Protein AF-A0A917PBZ3-F1 (afdb_monomer_lite)

pLDDT: mean 76.68, std 17.13, range [37.22, 95.62]

Radius of gyration: 16.5 Å; chains: 1; bounding box: 38×30×53 Å

Secondary structure (DSSP, 8-state):
---SHHHHHHSSGGGGTSTTS-TTHHHHHHHHHHHHHHHHHHHHHHHHHHTSS---TTTTHHHHHHHHHHHTS--TT-HHHHHHHHHHHHHHHHHHHHTT---SS-HHHHHHHHHHHHHHHHHHHHHHHHHHHHHHH-

Structure (mmCIF, N/CA/C/O backbone):
data_AF-A0A917PBZ3-F1
#
_entry.id   AF-A0A917PBZ3-F1
#
loop_
_atom_site.group_PDB
_atom_site.id
_atom_site.type_symbol
_atom_site.label_atom_id
_atom_site.label_alt_id
_atom_site.label_comp_id
_atom_site.label_asym_id
_atom_site.label_entity_id
_atom_site.label_seq_id
_atom_site.pdbx_PDB_ins_code
_atom_site.Cartn_x
_atom_site.Cartn_y
_atom_site.Cartn_z
_atom_site.occupancy
_atom_site.B_iso_or_equiv
_atom_site.auth_seq_id
_atom_site.auth_comp_id
_atom_site.auth_asym_id
_atom_site.auth_atom_id
_atom_site.pdbx_PDB_model_num
ATOM 1 N N . MET A 1 1 ? 22.139 21.643 -2.382 1.00 39.47 1 MET A N 1
ATOM 2 C CA . MET A 1 1 ? 20.753 21.148 -2.531 1.00 39.47 1 MET A CA 1
ATOM 3 C C . MET A 1 1 ? 20.633 19.754 -1.910 1.00 39.47 1 MET A C 1
ATOM 5 O O . MET A 1 1 ? 20.647 18.765 -2.623 1.00 39.47 1 MET A O 1
ATOM 9 N N . LEU A 1 2 ? 20.578 19.667 -0.576 1.00 42.47 2 LEU A N 1
ATOM 10 C CA . LEU A 1 2 ? 20.538 18.408 0.193 1.00 42.47 2 LEU A CA 1
ATOM 11 C C . LEU A 1 2 ? 19.487 18.524 1.316 1.00 42.47 2 LEU A C 1
ATOM 13 O O . LEU A 1 2 ? 19.824 18.464 2.492 1.00 42.47 2 LEU A O 1
ATOM 17 N N . SER A 1 3 ? 18.215 18.771 0.974 1.00 43.75 3 SER A N 1
ATOM 18 C CA . SER A 1 3 ? 17.182 19.042 2.002 1.00 43.75 3 SER A CA 1
ATOM 19 C C . SER A 1 3 ? 15.852 18.300 1.858 1.00 43.75 3 SER A C 1
ATOM 21 O O . SER A 1 3 ? 15.010 18.455 2.731 1.00 43.75 3 SER A O 1
ATOM 23 N N . ALA A 1 4 ? 15.654 17.444 0.852 1.00 44.44 4 ALA A N 1
ATOM 24 C CA . ALA A 1 4 ? 14.421 16.645 0.763 1.00 44.44 4 ALA A CA 1
ATOM 25 C C . ALA A 1 4 ? 14.564 15.245 1.395 1.00 44.44 4 ALA A C 1
ATOM 27 O O . ALA A 1 4 ? 13.671 14.785 2.099 1.00 44.44 4 ALA A O 1
ATOM 28 N N . ALA A 1 5 ? 15.715 14.589 1.217 1.00 44.91 5 ALA A N 1
ATOM 29 C CA . ALA A 1 5 ? 15.909 13.202 1.653 1.00 44.91 5 ALA A CA 1
ATOM 30 C C . ALA A 1 5 ? 16.066 13.039 3.180 1.00 44.91 5 ALA A C 1
ATOM 32 O O . ALA A 1 5 ? 15.716 11.999 3.730 1.00 44.91 5 ALA A O 1
ATOM 33 N N . VAL A 1 6 ? 16.552 14.067 3.885 1.00 41.91 6 VAL A N 1
ATOM 34 C CA . VAL A 1 6 ? 16.809 13.993 5.338 1.00 41.91 6 VAL A CA 1
ATOM 35 C C . VAL A 1 6 ? 15.543 14.256 6.164 1.00 41.91 6 VAL A C 1
ATOM 37 O O . VAL A 1 6 ? 15.384 13.684 7.240 1.00 41.91 6 VAL A O 1
ATOM 40 N N . ALA A 1 7 ? 14.593 15.040 5.644 1.00 40.84 7 ALA A N 1
ATOM 41 C CA . ALA A 1 7 ? 13.333 15.326 6.337 1.00 40.84 7 ALA A CA 1
ATOM 42 C C . ALA A 1 7 ? 12.443 14.077 6.489 1.00 40.84 7 ALA A C 1
ATOM 44 O O . ALA A 1 7 ? 11.704 13.959 7.463 1.00 40.84 7 ALA A O 1
ATOM 45 N N . ILE A 1 8 ? 12.569 13.112 5.573 1.00 49.06 8 ILE A N 1
ATOM 46 C CA . ILE A 1 8 ? 11.837 11.840 5.627 1.00 49.06 8 ILE A CA 1
ATOM 47 C C . ILE A 1 8 ? 12.445 10.900 6.684 1.00 49.06 8 ILE A C 1
ATOM 49 O O . ILE A 1 8 ? 11.725 10.118 7.293 1.00 49.06 8 ILE A O 1
ATOM 53 N N . GLY A 1 9 ? 13.747 11.014 6.980 1.00 37.22 9 GLY A N 1
ATOM 54 C CA . GLY A 1 9 ? 14.441 10.125 7.920 1.00 37.22 9 GLY A CA 1
ATOM 55 C C . GLY A 1 9 ? 14.183 10.404 9.407 1.00 37.22 9 GLY A C 1
ATOM 56 O O . GLY A 1 9 ? 14.266 9.485 10.218 1.00 37.22 9 GLY A O 1
ATOM 57 N N . ILE A 1 10 ? 13.850 11.641 9.793 1.00 41.69 10 ILE A N 1
ATOM 58 C CA . ILE A 1 10 ? 13.736 12.030 11.217 1.00 41.69 10 ILE A CA 1
ATOM 59 C C . ILE A 1 10 ? 12.331 11.759 11.789 1.00 41.69 10 ILE A C 1
ATOM 61 O O . ILE A 1 10 ? 12.181 11.572 12.994 1.00 41.69 10 ILE A O 1
ATOM 65 N N . ALA A 1 11 ? 11.305 11.619 10.945 1.00 46.06 11 ALA A N 1
ATOM 66 C CA . ALA A 1 11 ? 9.978 11.171 11.385 1.00 46.06 11 ALA A CA 1
ATOM 67 C C . ALA A 1 11 ? 9.941 9.675 11.784 1.00 46.06 11 ALA A C 1
ATOM 69 O O . ALA A 1 11 ? 9.031 9.244 12.488 1.00 46.06 11 ALA A O 1
ATOM 70 N N . VAL A 1 12 ? 10.943 8.886 11.375 1.00 46.50 12 VAL A N 1
ATOM 71 C CA . VAL A 1 12 ? 10.960 7.413 11.481 1.00 46.50 12 VAL A CA 1
ATOM 72 C C . VAL A 1 12 ? 11.391 6.914 12.870 1.00 46.50 12 VAL A C 1
ATOM 74 O O . VAL A 1 12 ? 11.021 5.820 13.296 1.00 46.50 12 VAL A O 1
ATOM 77 N N . THR A 1 13 ? 12.139 7.706 13.641 1.00 44.75 13 THR A N 1
ATOM 78 C CA . THR A 1 13 ? 12.709 7.265 14.929 1.00 44.75 13 THR A CA 1
ATOM 79 C C . THR A 1 13 ? 11.774 7.410 16.133 1.00 44.75 13 THR A C 1
ATOM 81 O O . THR A 1 13 ? 12.020 6.772 17.157 1.00 44.75 13 THR A O 1
ATOM 84 N N . GLY A 1 14 ? 10.659 8.140 16.015 1.00 39.84 14 GLY A N 1
ATOM 85 C CA . GLY A 1 14 ? 9.628 8.216 17.065 1.00 39.84 14 GLY A CA 1
ATOM 86 C C . GLY A 1 14 ? 8.828 6.916 17.264 1.00 39.84 14 GLY A C 1
ATOM 87 O O . GLY A 1 14 ? 8.230 6.709 18.319 1.00 39.84 14 GLY A O 1
ATOM 88 N N . TRP A 1 15 ? 8.868 6.002 16.286 1.00 49.97 15 TRP A N 1
ATOM 89 C CA . TRP A 1 15 ? 8.014 4.809 16.194 1.00 49.97 15 TRP A CA 1
ATOM 90 C C . TRP A 1 15 ? 8.219 3.807 17.344 1.00 49.97 15 TRP A C 1
ATOM 92 O O . TRP A 1 15 ? 7.281 3.170 17.827 1.00 49.97 15 TRP A O 1
ATOM 102 N N . LYS A 1 16 ? 9.458 3.611 17.809 1.00 48.53 16 LYS A N 1
ATOM 103 C CA . LYS A 1 16 ? 9.756 2.501 18.733 1.00 48.53 16 LYS A CA 1
ATOM 104 C C . LYS A 1 16 ? 9.387 2.774 20.195 1.00 48.53 16 LYS A C 1
ATOM 106 O O . LYS A 1 16 ? 9.250 1.810 20.943 1.00 48.53 16 LYS A O 1
ATOM 111 N N . LEU A 1 17 ? 9.192 4.031 20.608 1.00 43.34 17 LEU A N 1
ATOM 112 C CA . LEU A 1 17 ? 9.031 4.367 22.031 1.00 43.34 17 LEU A CA 1
ATOM 113 C C . LEU A 1 17 ? 7.574 4.470 22.521 1.00 43.34 17 LEU A C 1
ATOM 115 O O . LEU A 1 17 ? 7.340 4.365 23.722 1.00 43.34 17 LEU A O 1
ATOM 119 N N . ALA A 1 18 ? 6.585 4.622 21.636 1.00 46.44 18 ALA A N 1
ATOM 120 C CA . ALA A 1 18 ? 5.194 4.874 22.042 1.00 46.44 18 ALA A CA 1
ATOM 121 C C . ALA A 1 18 ? 4.368 3.605 22.378 1.00 46.44 18 ALA A C 1
ATOM 123 O O . ALA A 1 18 ? 3.270 3.696 22.922 1.00 46.44 18 ALA A O 1
ATOM 124 N N . ARG A 1 19 ? 4.891 2.399 22.108 1.00 51.88 19 ARG A N 1
ATOM 125 C CA . ARG A 1 19 ? 4.098 1.154 21.988 1.00 51.88 19 ARG A CA 1
ATOM 126 C C . ARG A 1 19 ? 3.528 0.523 23.273 1.00 51.88 19 ARG A C 1
ATOM 128 O O . ARG A 1 19 ? 2.907 -0.529 23.170 1.00 51.88 19 ARG A O 1
ATOM 135 N N . ARG A 1 20 ? 3.726 1.061 24.488 1.00 44.09 20 ARG A N 1
ATOM 136 C CA . ARG A 1 20 ? 3.451 0.276 25.723 1.00 44.09 20 ARG A CA 1
ATOM 137 C C . ARG A 1 20 ? 2.266 0.713 26.602 1.00 44.09 20 ARG A C 1
ATOM 139 O O . ARG A 1 20 ? 1.924 -0.038 27.509 1.00 44.09 20 ARG A O 1
ATOM 146 N N . TRP A 1 21 ? 1.592 1.844 26.365 1.00 42.94 21 TRP A N 1
ATOM 147 C CA . TRP A 1 21 ? 0.546 2.324 27.294 1.00 42.94 21 TRP A CA 1
ATOM 148 C C . TRP A 1 21 ? -0.628 3.045 26.601 1.00 42.94 21 TRP A C 1
ATOM 150 O O . TRP A 1 21 ? -0.460 4.209 26.264 1.00 42.94 21 TRP A O 1
ATOM 160 N N . ARG A 1 22 ? -1.808 2.389 26.493 1.00 49.59 22 ARG A N 1
ATOM 161 C CA . ARG A 1 22 ? -3.206 2.931 26.598 1.00 49.59 22 ARG A CA 1
ATOM 162 C C . ARG A 1 22 ? -4.201 2.304 25.606 1.00 49.59 22 ARG A C 1
ATOM 164 O O . ARG A 1 22 ? -4.402 2.754 24.490 1.00 49.59 22 ARG A O 1
ATOM 171 N N . ARG A 1 23 ? -4.926 1.284 26.064 1.00 55.00 23 ARG A N 1
ATOM 172 C CA . ARG A 1 23 ? -5.751 0.384 25.236 1.00 55.00 23 ARG A CA 1
ATOM 173 C C . ARG A 1 23 ?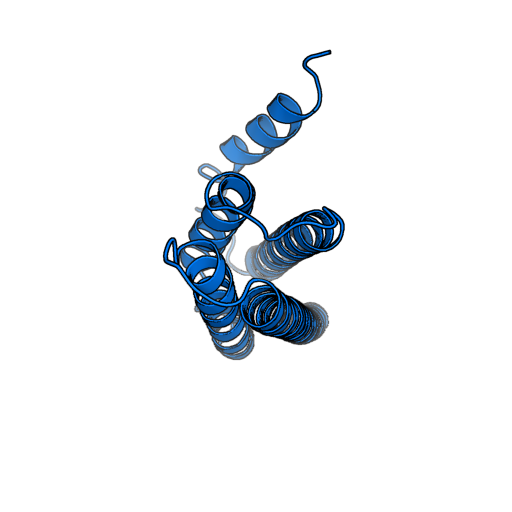 -6.986 0.973 24.522 1.00 55.00 23 ARG A C 1
ATOM 175 O O . ARG A 1 23 ? -7.582 0.232 23.758 1.00 55.00 23 ARG A O 1
ATOM 182 N N . ILE A 1 24 ? -7.376 2.237 24.702 1.00 53.56 24 ILE A N 1
ATOM 183 C CA . ILE A 1 24 ? -8.567 2.805 24.020 1.00 53.56 24 ILE A CA 1
ATOM 184 C C . ILE A 1 24 ? -8.197 4.002 23.134 1.00 53.56 24 ILE A C 1
ATOM 186 O O . ILE A 1 24 ? -8.583 4.021 21.967 1.00 53.56 24 ILE A O 1
ATOM 190 N N . ASP A 1 25 ? -7.351 4.920 23.612 1.00 59.09 25 ASP A N 1
ATOM 191 C CA . ASP A 1 25 ? -6.812 6.005 22.772 1.00 59.09 25 ASP A CA 1
ATOM 192 C C . ASP A 1 25 ? -5.904 5.486 21.642 1.00 59.09 25 ASP A C 1
ATOM 194 O O . ASP A 1 25 ? -5.859 6.083 20.564 1.00 59.09 25 ASP A O 1
ATOM 198 N N . ASN A 1 26 ? -5.248 4.335 21.842 1.00 66.12 26 ASN A N 1
ATOM 199 C CA . ASN A 1 26 ? -4.354 3.758 20.839 1.00 66.12 26 ASN A CA 1
ATOM 200 C C . ASN A 1 26 ? -5.080 3.339 19.559 1.00 66.12 26 ASN A C 1
ATOM 202 O O . ASN A 1 26 ? -4.555 3.587 18.493 1.00 66.12 26 ASN A O 1
ATOM 206 N N . HIS A 1 27 ? -6.316 2.831 19.601 1.00 72.44 27 HIS A N 1
ATOM 207 C CA . HIS A 1 27 ? -6.968 2.325 18.380 1.00 72.44 27 HIS A CA 1
ATOM 208 C C . HIS A 1 27 ? -7.182 3.429 17.336 1.00 72.44 27 HIS A C 1
ATOM 210 O O . HIS A 1 27 ? -6.994 3.231 16.137 1.00 72.44 27 HIS A O 1
ATOM 216 N N . ARG A 1 28 ? -7.569 4.630 17.786 1.00 75.62 28 ARG A N 1
ATOM 217 C CA . ARG A 1 28 ? -7.724 5.786 16.894 1.00 75.62 28 ARG A CA 1
ATOM 218 C C . ARG A 1 28 ? -6.375 6.337 16.441 1.00 75.62 28 ARG A C 1
ATOM 220 O O . ARG A 1 28 ? -6.294 6.809 15.304 1.00 75.62 28 ARG A O 1
ATOM 227 N N . ALA A 1 29 ? -5.351 6.279 17.293 1.00 80.44 29 ALA A N 1
ATOM 228 C CA . ALA A 1 29 ? -3.983 6.630 16.927 1.00 80.44 29 ALA A CA 1
ATOM 229 C C . ALA A 1 29 ? -3.434 5.656 15.869 1.00 80.44 29 ALA A C 1
ATOM 231 O O . ALA A 1 29 ? -3.076 6.106 14.787 1.00 80.44 29 ALA A O 1
ATOM 232 N N . ASP A 1 30 ? -3.536 4.348 16.097 1.00 81.38 30 ASP A N 1
ATOM 233 C CA . ASP A 1 30 ? -3.108 3.268 15.204 1.00 81.38 30 ASP A CA 1
ATOM 234 C C . ASP A 1 30 ? -3.811 3.359 13.838 1.00 81.38 30 ASP A C 1
ATOM 236 O O . ASP A 1 30 ? -3.172 3.298 12.789 1.00 81.38 30 ASP A O 1
ATOM 240 N N . LEU A 1 31 ? -5.129 3.609 13.809 1.00 84.25 31 LEU A N 1
ATOM 241 C CA . LEU A 1 31 ? -5.862 3.853 12.556 1.00 84.25 31 LEU A CA 1
ATOM 242 C C . LEU A 1 31 ? -5.441 5.157 11.858 1.00 84.25 31 LEU A C 1
ATOM 244 O O . LEU A 1 31 ? -5.544 5.267 10.635 1.00 84.25 31 LEU A O 1
ATOM 248 N N . THR A 1 32 ? -5.008 6.169 12.613 1.00 86.25 32 THR A N 1
ATOM 249 C CA . THR A 1 32 ? -4.509 7.431 12.048 1.00 86.25 32 THR A CA 1
ATOM 250 C C . THR A 1 32 ? -3.116 7.245 11.455 1.00 86.25 32 THR A C 1
ATOM 252 O O . THR A 1 32 ? -2.882 7.703 10.337 1.00 86.25 32 THR A O 1
ATOM 255 N N . GLU A 1 33 ? -2.232 6.529 12.145 1.00 84.94 33 GLU A N 1
ATOM 256 C CA . GLU A 1 33 ? -0.905 6.148 11.658 1.00 84.94 33 GLU A CA 1
ATOM 257 C C . GLU A 1 33 ? -1.014 5.276 10.404 1.00 84.94 33 GLU A C 1
ATOM 259 O O . GLU A 1 33 ? -0.394 5.573 9.383 1.00 84.94 33 GLU A O 1
ATOM 264 N N . LEU A 1 34 ? -1.901 4.276 10.410 1.00 86.81 34 LEU A N 1
ATOM 265 C CA . LEU A 1 34 ? -2.160 3.434 9.243 1.00 86.81 34 LEU A CA 1
ATOM 266 C C . LEU A 1 34 ? -2.685 4.248 8.049 1.00 86.81 34 LEU A C 1
ATOM 268 O O . LEU A 1 34 ? -2.265 4.038 6.911 1.00 86.81 34 LEU A O 1
ATOM 272 N N . ALA A 1 35 ? -3.569 5.222 8.291 1.00 89.19 35 ALA A N 1
ATOM 273 C CA . ALA A 1 35 ? -4.045 6.124 7.243 1.00 89.19 35 ALA A CA 1
ATOM 274 C C . ALA A 1 35 ? -2.926 7.021 6.681 1.00 89.19 35 ALA A C 1
ATOM 276 O O . ALA A 1 35 ? -2.896 7.276 5.474 1.00 89.19 35 ALA A O 1
ATOM 277 N N . GLN A 1 36 ? -2.012 7.500 7.531 1.00 88.50 36 GLN A N 1
ATOM 278 C CA . GLN A 1 36 ? -0.842 8.272 7.101 1.00 88.50 36 GLN A CA 1
ATOM 279 C C . GLN A 1 36 ? 0.112 7.417 6.265 1.00 88.50 36 GLN A C 1
ATOM 281 O O . GLN A 1 36 ? 0.557 7.865 5.208 1.00 88.50 36 GLN A O 1
ATOM 286 N N . LEU A 1 37 ? 0.359 6.174 6.681 1.00 87.75 37 LEU A N 1
ATOM 287 C CA . LEU A 1 37 ? 1.195 5.232 5.947 1.00 87.75 37 LEU A CA 1
ATOM 288 C C . LEU A 1 37 ? 0.615 4.932 4.559 1.00 87.75 37 LEU A C 1
ATOM 290 O O . LEU A 1 37 ? 1.311 5.070 3.555 1.00 87.75 37 LEU A O 1
ATOM 294 N N . LEU A 1 38 ? -0.686 4.634 4.474 1.00 89.06 38 LEU A N 1
ATOM 295 C CA . LEU A 1 38 ? -1.377 4.434 3.195 1.00 89.06 38 LEU A CA 1
ATOM 296 C C . LEU A 1 38 ? -1.313 5.668 2.290 1.00 89.06 38 LEU A C 1
ATOM 298 O O . LEU A 1 38 ? -1.163 5.536 1.077 1.00 89.06 38 LEU A O 1
ATOM 302 N N . ARG A 1 39 ? -1.404 6.875 2.860 1.00 90.25 39 ARG A N 1
ATOM 303 C CA . ARG A 1 39 ? -1.238 8.122 2.102 1.00 90.25 39 ARG A CA 1
ATOM 304 C C . ARG A 1 39 ? 0.194 8.290 1.590 1.00 90.25 39 ARG A C 1
ATOM 306 O O . ARG A 1 39 ? 0.369 8.690 0.446 1.00 90.25 39 ARG A O 1
ATOM 313 N N . SER A 1 40 ? 1.203 7.969 2.399 1.00 88.19 40 SER A N 1
ATOM 314 C CA . SER A 1 40 ? 2.608 7.997 1.973 1.00 88.19 40 SER A CA 1
ATOM 315 C C . SER A 1 40 ? 2.845 7.045 0.797 1.00 88.19 40 SER A C 1
ATOM 317 O O . SER A 1 40 ? 3.406 7.441 -0.223 1.00 88.19 40 SER A O 1
ATOM 319 N N . ILE A 1 41 ? 2.315 5.820 0.887 1.00 86.44 41 ILE A N 1
ATOM 320 C CA . ILE A 1 41 ? 2.373 4.823 -0.191 1.00 86.44 41 ILE A CA 1
ATOM 321 C C . ILE A 1 41 ? 1.692 5.352 -1.458 1.00 86.44 41 ILE A C 1
ATOM 323 O O . ILE A 1 41 ? 2.265 5.262 -2.541 1.00 86.44 41 ILE A O 1
ATOM 327 N N . GLN A 1 42 ? 0.497 5.936 -1.334 1.00 88.88 42 GLN A N 1
ATOM 328 C CA . GLN A 1 42 ? -0.232 6.520 -2.462 1.00 88.88 42 GLN A CA 1
ATOM 329 C C . GLN A 1 42 ? 0.591 7.588 -3.189 1.00 88.88 42 GLN A C 1
ATOM 331 O O . GLN A 1 42 ? 0.692 7.545 -4.413 1.00 88.88 42 GLN A O 1
ATOM 336 N N . VAL A 1 43 ? 1.198 8.513 -2.438 1.00 87.62 43 VAL A N 1
ATOM 337 C CA . VAL A 1 43 ? 2.049 9.573 -2.998 1.00 87.62 43 VAL A CA 1
ATOM 338 C C . VAL A 1 43 ? 3.250 8.971 -3.722 1.00 87.62 43 VAL A C 1
ATOM 340 O O . VAL A 1 43 ? 3.543 9.373 -4.841 1.00 87.62 43 VAL A O 1
ATOM 343 N N . GLN A 1 44 ? 3.915 7.971 -3.136 1.00 86.62 44 GLN A N 1
ATOM 344 C CA . GLN A 1 44 ? 5.046 7.311 -3.796 1.00 86.62 44 GLN A CA 1
ATOM 345 C C . GLN A 1 44 ? 4.637 6.611 -5.098 1.00 86.62 44 GLN A C 1
ATOM 347 O O . GLN A 1 44 ? 5.351 6.709 -6.088 1.00 86.62 44 GLN A O 1
ATOM 352 N N . ILE A 1 45 ? 3.478 5.948 -5.139 1.00 86.25 45 ILE A N 1
ATOM 353 C CA . ILE A 1 45 ? 2.981 5.323 -6.375 1.00 86.25 45 ILE A CA 1
ATOM 354 C C . ILE A 1 45 ? 2.676 6.373 -7.449 1.00 86.25 45 ILE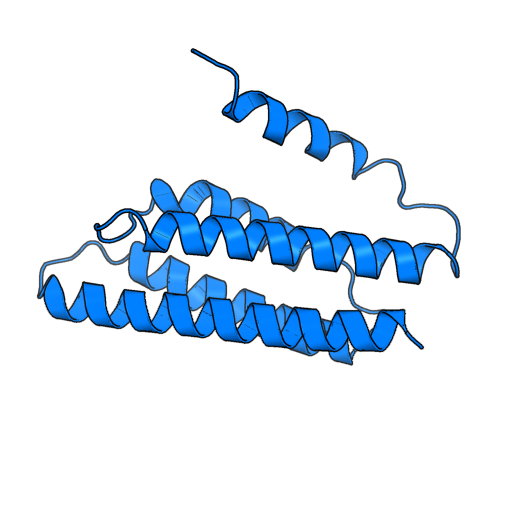 A C 1
ATOM 356 O O . ILE A 1 45 ? 2.975 6.140 -8.615 1.00 86.25 45 ILE A O 1
ATOM 360 N N . GLN A 1 46 ? 2.099 7.516 -7.075 1.00 86.56 46 GLN A N 1
ATOM 361 C CA . GLN A 1 46 ? 1.824 8.607 -8.016 1.00 86.56 46 GLN A CA 1
ATOM 362 C C . GLN A 1 46 ? 3.117 9.199 -8.581 1.00 86.56 46 GLN A C 1
ATOM 364 O O . GLN A 1 46 ? 3.241 9.322 -9.793 1.00 86.56 46 GLN A O 1
ATOM 369 N N . LEU A 1 47 ? 4.118 9.443 -7.730 1.00 83.94 47 LEU A N 1
ATOM 370 C CA . LEU A 1 47 ? 5.439 9.900 -8.173 1.00 83.94 47 LEU A CA 1
ATOM 371 C C . LEU A 1 47 ? 6.097 8.915 -9.149 1.00 83.94 47 LEU A C 1
ATOM 373 O O . LEU A 1 47 ? 6.731 9.336 -10.111 1.00 83.94 47 LEU A O 1
ATOM 377 N N . LEU A 1 48 ? 5.930 7.609 -8.923 1.00 82.50 48 LEU A N 1
ATOM 378 C CA . LEU A 1 48 ? 6.418 6.577 -9.841 1.00 82.50 48 LEU A CA 1
ATOM 379 C C . LEU A 1 48 ? 5.645 6.547 -11.162 1.00 82.50 48 LEU A C 1
ATOM 381 O O . LEU A 1 48 ? 6.228 6.242 -12.197 1.00 82.50 48 LEU A O 1
ATOM 385 N N . ALA A 1 49 ? 4.344 6.831 -11.132 1.00 82.62 49 ALA A N 1
ATOM 386 C CA . ALA A 1 49 ? 3.504 6.865 -12.323 1.00 82.62 49 ALA A CA 1
ATOM 387 C C . ALA A 1 49 ? 3.788 8.092 -13.204 1.00 82.62 49 ALA A C 1
ATOM 389 O O . ALA A 1 49 ? 3.752 7.975 -14.426 1.00 82.62 49 ALA A O 1
ATOM 390 N N . ASP A 1 50 ? 4.102 9.232 -12.586 1.00 78.94 50 ASP A N 1
ATOM 391 C CA . ASP A 1 50 ? 4.360 10.507 -13.266 1.00 78.94 50 ASP A CA 1
ATOM 392 C C . ASP A 1 50 ? 5.764 10.590 -13.891 1.00 78.94 50 ASP A C 1
ATOM 394 O O . ASP A 1 50 ? 6.046 11.501 -14.663 1.00 78.94 50 ASP A O 1
ATOM 398 N N . ALA A 1 51 ? 6.664 9.647 -13.592 1.00 70.06 51 ALA A N 1
ATOM 399 C CA . ALA A 1 51 ? 8.050 9.666 -14.064 1.00 70.06 51 ALA A CA 1
ATOM 400 C C . ALA A 1 51 ? 8.226 9.397 -15.581 1.00 70.06 51 ALA A C 1
ATOM 402 O O . ALA A 1 51 ? 9.362 9.221 -16.026 1.00 70.06 51 ALA A O 1
ATOM 403 N N . ASP A 1 52 ? 7.138 9.322 -16.365 1.00 63.28 52 ASP A N 1
ATOM 404 C CA . ASP A 1 52 ? 7.068 9.064 -17.823 1.00 63.28 52 ASP A CA 1
ATOM 405 C C . ASP A 1 52 ? 7.914 7.873 -18.329 1.00 63.28 52 ASP A C 1
ATOM 407 O O . ASP A 1 52 ? 8.162 7.692 -19.525 1.00 63.28 52 ASP A O 1
ATOM 411 N N . THR A 1 53 ? 8.355 7.013 -17.415 1.00 68.38 53 THR A N 1
ATOM 412 C CA . THR A 1 53 ? 9.299 5.926 -17.658 1.00 68.38 53 THR A CA 1
ATOM 413 C C . THR A 1 53 ? 8.881 4.685 -16.879 1.00 68.38 53 THR A C 1
ATOM 415 O O . THR A 1 53 ? 8.167 4.747 -15.879 1.00 68.38 53 THR A O 1
ATOM 418 N N . VAL A 1 54 ? 9.299 3.515 -17.366 1.00 69.50 54 VAL A N 1
ATOM 419 C CA . VAL A 1 54 ? 9.072 2.247 -16.664 1.00 69.50 54 VAL A CA 1
ATOM 420 C C . VAL A 1 54 ? 9.863 2.285 -15.361 1.00 69.50 54 VAL A C 1
ATOM 422 O O . VAL A 1 54 ? 11.093 2.253 -15.405 1.00 69.50 54 VAL A O 1
ATOM 425 N N . ALA A 1 55 ? 9.166 2.346 -14.222 1.00 73.75 55 ALA A N 1
ATOM 426 C CA . ALA A 1 55 ? 9.825 2.379 -12.919 1.00 73.75 55 ALA A CA 1
ATOM 427 C C . ALA A 1 55 ? 10.785 1.199 -12.752 1.00 73.75 55 ALA A C 1
ATOM 429 O O . ALA A 1 55 ? 10.438 0.037 -12.988 1.00 73.75 55 ALA A O 1
ATOM 430 N N . THR A 1 56 ? 11.993 1.523 -12.318 1.00 72.12 56 THR A N 1
ATOM 431 C CA . THR A 1 56 ? 13.064 0.569 -12.076 1.00 72.12 56 THR A CA 1
ATOM 432 C C . THR A 1 56 ? 13.060 0.093 -10.627 1.00 72.12 56 THR A C 1
ATOM 434 O O . THR A 1 56 ? 12.372 0.622 -9.748 1.00 72.12 56 THR A O 1
ATOM 437 N N . ILE A 1 57 ? 13.894 -0.909 -10.348 1.00 69.12 57 ILE A N 1
ATOM 438 C CA . ILE A 1 57 ? 14.143 -1.398 -8.989 1.00 69.12 57 ILE A CA 1
ATOM 439 C C . ILE A 1 57 ? 14.609 -0.267 -8.056 1.00 69.12 57 ILE A C 1
ATOM 441 O O . ILE A 1 57 ? 14.220 -0.262 -6.886 1.00 69.12 57 ILE A O 1
ATOM 445 N N . ALA A 1 58 ? 15.430 0.662 -8.560 1.00 68.38 58 ALA A N 1
ATOM 446 C CA . ALA A 1 58 ? 15.950 1.784 -7.783 1.00 68.38 58 ALA A CA 1
ATOM 447 C C . ALA A 1 58 ? 14.833 2.774 -7.424 1.00 68.38 58 ALA A C 1
ATOM 449 O O . ALA A 1 58 ? 14.702 3.150 -6.259 1.00 68.38 58 ALA A O 1
ATOM 450 N N . ASP A 1 59 ? 13.964 3.093 -8.386 1.00 75.88 59 ASP A N 1
ATOM 451 C CA . ASP A 1 59 ? 12.817 3.988 -8.174 1.00 75.88 59 ASP A CA 1
ATOM 452 C C . ASP A 1 59 ? 11.849 3.405 -7.130 1.00 75.88 59 ASP A C 1
ATOM 454 O O . ASP A 1 59 ? 11.294 4.104 -6.284 1.00 75.88 59 ASP A O 1
ATOM 458 N N . CYS A 1 60 ? 11.722 2.078 -7.109 1.00 83.38 60 CYS A N 1
ATOM 459 C CA . CYS A 1 60 ? 10.845 1.357 -6.194 1.00 83.38 60 CYS A CA 1
ATOM 460 C C . CYS A 1 60 ? 11.371 1.223 -4.750 1.00 83.38 60 CYS A C 1
ATOM 462 O O . CYS A 1 60 ? 10.682 0.637 -3.907 1.00 83.38 60 CYS A O 1
ATOM 464 N N . GLN A 1 61 ? 12.573 1.714 -4.422 1.00 84.25 61 GLN A N 1
ATOM 465 C CA . GLN A 1 61 ? 13.171 1.504 -3.097 1.00 84.25 61 GLN A CA 1
ATOM 466 C C . GLN A 1 61 ? 12.340 2.128 -1.966 1.00 84.25 61 GLN A C 1
ATOM 468 O O . GLN A 1 61 ? 12.096 1.467 -0.955 1.00 84.25 61 GLN A O 1
ATOM 473 N N . ALA A 1 62 ? 11.861 3.362 -2.143 1.00 83.31 62 ALA A N 1
ATOM 474 C CA . ALA A 1 62 ? 11.009 4.026 -1.153 1.00 83.31 62 ALA A CA 1
ATOM 475 C C . ALA A 1 62 ? 9.706 3.242 -0.920 1.00 83.31 62 ALA A C 1
ATOM 477 O O . ALA A 1 62 ? 9.289 3.028 0.218 1.00 83.31 62 ALA A O 1
ATOM 478 N N . LEU A 1 63 ? 9.110 2.724 -1.997 1.00 86.50 63 LEU A N 1
ATOM 479 C CA . LEU A 1 63 ? 7.886 1.932 -1.930 1.00 86.50 63 LEU A CA 1
ATOM 480 C C . LEU A 1 63 ? 8.091 0.593 -1.201 1.00 86.50 63 LEU A C 1
ATOM 482 O O . LEU A 1 63 ? 7.219 0.159 -0.450 1.00 86.50 63 LEU A O 1
ATOM 486 N N . ARG A 1 64 ? 9.259 -0.046 -1.360 1.00 89.12 64 ARG A N 1
ATOM 487 C CA . ARG A 1 64 ? 9.620 -1.271 -0.620 1.00 89.12 64 ARG A CA 1
ATOM 488 C C . ARG A 1 64 ? 9.712 -1.037 0.885 1.00 89.12 64 ARG A C 1
ATOM 490 O O . ARG A 1 64 ? 9.246 -1.886 1.642 1.00 89.12 64 ARG A O 1
ATOM 497 N N . ILE A 1 65 ? 10.285 0.093 1.303 1.00 86.75 65 ILE A N 1
ATOM 498 C CA . ILE A 1 65 ? 10.384 0.471 2.721 1.00 86.75 65 ILE A CA 1
ATOM 499 C C . ILE A 1 65 ? 8.982 0.647 3.307 1.00 86.75 65 ILE A C 1
ATOM 501 O O . ILE A 1 65 ? 8.651 0.005 4.300 1.00 86.75 65 ILE A O 1
ATOM 505 N N . LEU A 1 66 ? 8.126 1.424 2.639 1.00 86.75 66 LEU A N 1
ATOM 506 C CA . LEU A 1 66 ? 6.757 1.656 3.107 1.00 86.75 66 LEU A CA 1
ATOM 507 C C . LEU A 1 66 ? 5.912 0.375 3.122 1.00 86.75 66 LEU A C 1
ATOM 509 O O . LEU A 1 66 ? 5.115 0.174 4.035 1.00 86.75 66 LEU A O 1
ATOM 513 N N . LYS A 1 67 ? 6.102 -0.527 2.148 1.00 90.69 67 LYS A N 1
ATOM 514 C CA . LYS A 1 67 ? 5.463 -1.850 2.168 1.00 90.69 67 LYS A CA 1
ATOM 515 C C . LYS A 1 67 ? 5.896 -2.653 3.396 1.00 90.69 67 LYS A C 1
ATOM 517 O O . LYS A 1 67 ? 5.049 -3.251 4.046 1.00 90.69 67 LYS A O 1
ATOM 522 N N . TYR A 1 68 ? 7.189 -2.664 3.721 1.00 88.38 68 TYR A N 1
ATOM 523 C CA . TYR A 1 68 ? 7.701 -3.376 4.895 1.00 88.38 68 TYR A CA 1
ATOM 524 C C . TYR A 1 68 ? 7.122 -2.818 6.203 1.00 88.38 68 TYR A C 1
ATOM 526 O O . TYR A 1 68 ? 6.727 -3.586 7.079 1.00 88.38 68 TYR A O 1
ATOM 534 N N . GLU A 1 69 ? 7.008 -1.493 6.314 1.00 85.56 69 GLU A N 1
ATOM 535 C CA . GLU A 1 69 ? 6.323 -0.847 7.439 1.00 85.56 69 GLU A CA 1
ATOM 536 C C . GLU A 1 69 ? 4.850 -1.262 7.520 1.00 85.56 69 GLU A C 1
ATOM 538 O O . GLU A 1 69 ? 4.360 -1.575 8.604 1.00 85.56 69 GLU A O 1
ATOM 543 N N . LEU A 1 70 ? 4.165 -1.344 6.376 1.00 85.19 70 LEU A N 1
ATOM 544 C CA . LEU A 1 70 ? 2.765 -1.757 6.304 1.00 85.19 70 LEU A CA 1
ATOM 545 C C . LEU A 1 70 ? 2.575 -3.225 6.709 1.00 85.19 70 LEU A C 1
ATOM 547 O O . LEU A 1 70 ? 1.633 -3.539 7.430 1.00 85.19 70 LEU A O 1
ATOM 551 N N . THR A 1 71 ? 3.482 -4.119 6.306 1.00 86.56 71 THR A N 1
ATOM 552 C CA . THR A 1 71 ? 3.493 -5.525 6.745 1.00 86.56 71 THR A CA 1
ATOM 553 C C . THR A 1 71 ? 3.726 -5.657 8.253 1.00 86.56 71 THR A C 1
ATOM 555 O O . THR A 1 71 ? 3.213 -6.584 8.873 1.00 86.56 71 THR A O 1
ATOM 558 N N . GLY A 1 72 ? 4.497 -4.743 8.849 1.00 79.75 72 GLY A N 1
ATOM 559 C CA . GLY A 1 72 ? 4.774 -4.715 10.285 1.00 79.75 72 GLY A CA 1
ATOM 560 C C . GLY A 1 72 ? 3.705 -4.026 11.140 1.00 79.75 72 GLY A C 1
ATOM 561 O O . GLY A 1 72 ? 3.849 -4.008 12.365 1.00 79.75 72 GLY A O 1
ATOM 562 N N . ALA A 1 73 ? 2.671 -3.438 10.530 1.00 79.94 73 ALA A N 1
ATOM 563 C CA . ALA A 1 73 ? 1.593 -2.769 11.247 1.00 79.94 73 ALA A CA 1
ATOM 564 C C . ALA A 1 73 ? 0.695 -3.796 11.953 1.00 79.94 73 ALA A C 1
ATOM 566 O O . ALA A 1 73 ? 0.170 -4.720 11.330 1.00 79.94 73 ALA A O 1
ATOM 567 N N . ASP A 1 74 ? 0.491 -3.623 13.260 1.00 80.12 74 ASP A N 1
ATOM 568 C CA . ASP A 1 74 ? -0.461 -4.444 14.004 1.00 80.12 74 ASP A CA 1
ATOM 569 C C . ASP A 1 74 ? -1.887 -3.982 13.685 1.00 80.12 74 ASP A C 1
ATOM 571 O O . ASP A 1 74 ? -2.319 -2.911 14.099 1.00 80.12 74 ASP A O 1
ATOM 575 N N . VAL A 1 75 ? -2.606 -4.795 12.918 1.00 77.94 75 VAL A N 1
ATOM 576 C CA . VAL A 1 75 ? -4.007 -4.575 12.523 1.00 77.94 75 VAL A CA 1
ATOM 577 C C . VAL A 1 75 ? -4.943 -5.626 13.123 1.00 77.94 75 VAL A C 1
ATOM 579 O O . VAL A 1 75 ? -6.111 -5.717 12.741 1.00 77.94 75 VAL A O 1
ATOM 582 N N . SER A 1 76 ? -4.453 -6.415 14.088 1.00 79.12 76 SER A N 1
ATOM 583 C CA . SER A 1 76 ? -5.210 -7.502 14.726 1.00 79.12 76 SER A CA 1
ATOM 584 C C . SER A 1 76 ? -6.476 -7.018 15.440 1.00 79.12 76 SER A C 1
ATOM 586 O O . SER A 1 76 ? -7.460 -7.751 15.531 1.00 79.12 76 SER A O 1
ATOM 588 N N . PHE A 1 77 ? -6.489 -5.756 15.876 1.00 79.00 77 PHE A N 1
ATOM 589 C CA . PHE A 1 77 ? -7.632 -5.120 16.526 1.00 79.00 77 PHE A CA 1
ATOM 590 C C . PHE A 1 77 ? -8.810 -4.829 15.577 1.00 79.00 77 PHE A C 1
ATOM 592 O O . PHE A 1 77 ? -9.926 -4.596 16.042 1.00 79.00 77 PHE A O 1
ATOM 599 N N . ALA A 1 78 ? -8.593 -4.824 14.256 1.00 84.06 78 ALA A N 1
ATOM 600 C CA . ALA A 1 78 ? -9.607 -4.480 13.261 1.00 84.06 78 ALA A CA 1
ATOM 601 C C . ALA A 1 78 ? -9.554 -5.438 12.053 1.00 84.06 78 ALA A C 1
ATOM 603 O O . ALA A 1 78 ? -8.911 -5.128 11.049 1.00 84.06 78 ALA A O 1
ATOM 604 N N . PRO A 1 79 ? -10.299 -6.562 12.077 1.00 87.12 79 PRO A N 1
ATOM 605 C CA . PRO A 1 79 ? -10.271 -7.570 11.010 1.00 87.12 79 PRO A CA 1
ATOM 606 C C . PRO A 1 79 ? -10.588 -7.015 9.614 1.00 87.12 79 PRO A C 1
ATOM 608 O O . PRO A 1 79 ? -9.988 -7.422 8.621 1.00 87.12 79 PRO A O 1
ATOM 611 N N . ALA A 1 80 ? -11.498 -6.037 9.536 1.00 86.75 80 ALA A N 1
ATOM 612 C CA . ALA A 1 80 ? -11.825 -5.358 8.284 1.00 86.75 80 ALA A CA 1
ATOM 613 C C . ALA A 1 80 ? -10.641 -4.541 7.735 1.00 86.75 80 ALA A C 1
ATOM 615 O O . ALA A 1 80 ? -10.397 -4.548 6.529 1.00 86.75 80 ALA A O 1
ATOM 616 N N . ALA A 1 81 ? -9.887 -3.864 8.611 1.00 87.56 81 ALA A N 1
ATOM 617 C CA . ALA A 1 81 ? -8.670 -3.160 8.218 1.00 87.56 81 ALA A CA 1
ATOM 618 C C . ALA A 1 81 ? -7.565 -4.150 7.835 1.00 87.56 81 ALA A C 1
ATOM 620 O O . ALA A 1 81 ? -6.886 -3.925 6.839 1.00 87.56 81 ALA A O 1
ATOM 621 N N . ALA A 1 82 ? -7.436 -5.267 8.559 1.00 87.75 82 ALA A N 1
ATOM 622 C CA . ALA A 1 82 ? -6.460 -6.308 8.259 1.00 87.75 82 ALA A CA 1
ATOM 623 C C . ALA A 1 82 ? -6.627 -6.861 6.838 1.00 87.75 82 ALA A C 1
ATOM 625 O O . ALA A 1 82 ? -5.670 -6.851 6.070 1.00 87.75 82 ALA A O 1
ATOM 626 N N . GLY A 1 83 ? -7.850 -7.240 6.447 1.00 90.75 83 GLY A N 1
ATOM 627 C CA . GLY A 1 83 ? -8.123 -7.719 5.087 1.00 90.75 83 GLY A CA 1
ATOM 628 C C . GLY A 1 83 ? -7.794 -6.681 4.008 1.00 90.75 83 GLY A C 1
ATOM 629 O O . GLY A 1 83 ? -7.188 -7.014 2.990 1.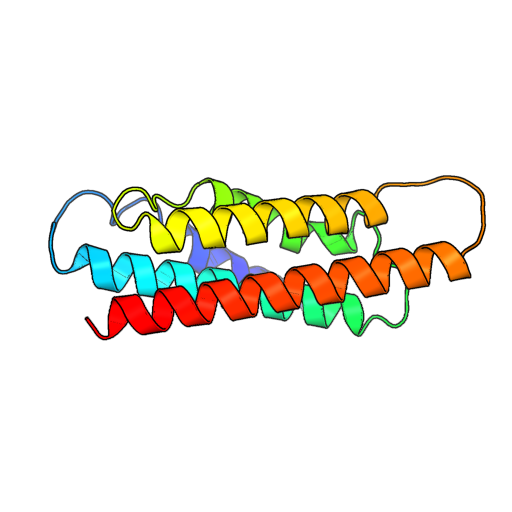00 90.75 83 GLY A O 1
ATOM 630 N N . ALA A 1 84 ? -8.126 -5.409 4.249 1.00 91.50 84 ALA A N 1
ATOM 631 C CA . ALA A 1 84 ? -7.826 -4.335 3.306 1.00 91.50 84 ALA A CA 1
ATOM 632 C C . ALA A 1 84 ? -6.316 -4.047 3.196 1.00 91.50 84 ALA A C 1
ATOM 634 O O . ALA A 1 84 ? -5.804 -3.843 2.099 1.00 91.50 84 ALA A O 1
ATOM 635 N N . VAL A 1 85 ? -5.588 -4.077 4.315 1.00 91.56 85 VAL A N 1
ATOM 636 C CA . VAL A 1 85 ? -4.127 -3.915 4.348 1.00 91.56 85 VAL A CA 1
ATOM 637 C C . VAL A 1 85 ? -3.426 -5.082 3.658 1.00 91.56 85 VAL A C 1
ATOM 639 O O . VAL A 1 85 ? -2.500 -4.856 2.882 1.00 91.56 85 VAL A O 1
ATOM 642 N N . THR A 1 86 ? -3.885 -6.318 3.869 1.00 93.31 86 THR A N 1
ATOM 643 C CA . THR A 1 86 ? -3.367 -7.488 3.148 1.00 93.31 86 THR A CA 1
ATOM 644 C C . THR A 1 86 ? -3.545 -7.340 1.638 1.00 93.31 86 THR A C 1
ATOM 646 O O . THR A 1 86 ? -2.615 -7.642 0.890 1.00 93.31 86 THR A O 1
ATOM 649 N N . ASP A 1 87 ? -4.691 -6.829 1.174 1.00 94.88 87 ASP A N 1
ATOM 650 C CA . ASP A 1 87 ? -4.893 -6.585 -0.257 1.00 94.88 87 ASP A CA 1
ATOM 651 C C . ASP A 1 87 ? -3.942 -5.506 -0.794 1.00 94.88 87 ASP A C 1
ATOM 653 O O . ASP A 1 87 ? -3.334 -5.702 -1.846 1.00 94.88 87 ASP A O 1
ATOM 657 N N . VAL A 1 88 ? -3.719 -4.418 -0.045 1.00 93.75 88 VAL A N 1
ATOM 658 C CA . VAL A 1 88 ? -2.718 -3.396 -0.405 1.00 93.75 88 VAL A CA 1
ATOM 659 C C . VAL A 1 88 ? -1.323 -4.008 -0.527 1.00 93.75 88 VAL A C 1
ATOM 661 O O . VAL A 1 88 ? -0.665 -3.794 -1.542 1.00 93.75 88 VAL A O 1
ATOM 664 N N . ILE A 1 89 ? -0.877 -4.797 0.456 1.00 93.81 89 ILE A N 1
ATOM 665 C CA . ILE A 1 89 ? 0.444 -5.451 0.429 1.00 93.81 89 ILE A CA 1
ATOM 666 C C . ILE A 1 89 ? 0.577 -6.331 -0.815 1.00 93.81 89 ILE A C 1
ATOM 668 O O . ILE A 1 89 ? 1.557 -6.210 -1.547 1.00 93.81 89 ILE A O 1
ATOM 672 N N . ARG A 1 90 ? -0.442 -7.144 -1.108 1.00 95.62 90 ARG A N 1
ATOM 673 C CA . ARG A 1 90 ? -0.460 -8.008 -2.291 1.00 95.62 90 ARG A CA 1
ATOM 674 C C . ARG A 1 90 ? -0.357 -7.209 -3.593 1.00 95.62 90 ARG A C 1
ATOM 676 O O . ARG A 1 90 ? 0.395 -7.588 -4.483 1.00 95.62 90 ARG A O 1
ATOM 683 N N . ARG A 1 91 ? -1.068 -6.082 -3.716 1.00 94.25 91 ARG A N 1
ATOM 684 C CA . ARG A 1 91 ? -0.970 -5.215 -4.907 1.00 94.25 91 ARG A CA 1
ATOM 685 C C . ARG A 1 91 ? 0.374 -4.505 -5.025 1.00 94.25 91 ARG A C 1
ATOM 687 O O . ARG A 1 91 ? 0.842 -4.275 -6.137 1.00 94.25 91 ARG A O 1
ATOM 694 N N . LEU A 1 92 ? 0.994 -4.162 -3.900 1.00 91.88 92 LEU A N 1
ATOM 695 C CA . LEU A 1 92 ? 2.355 -3.633 -3.886 1.00 91.88 92 LEU A CA 1
ATOM 696 C C . LEU A 1 92 ? 3.366 -4.696 -4.322 1.00 91.88 92 LEU A C 1
ATOM 698 O O . LEU A 1 92 ? 4.297 -4.362 -5.046 1.00 91.88 92 LEU A O 1
ATOM 702 N N . ASP A 1 93 ? 3.182 -5.957 -3.932 1.00 92.44 93 ASP A N 1
ATOM 703 C CA . ASP A 1 93 ? 4.011 -7.066 -4.412 1.00 92.44 93 ASP A CA 1
ATOM 704 C C . ASP A 1 93 ? 3.888 -7.256 -5.925 1.00 92.44 93 ASP A C 1
ATOM 706 O O . ASP A 1 93 ? 4.917 -7.330 -6.596 1.00 92.44 93 ASP A O 1
ATOM 710 N N . ASP A 1 94 ? 2.663 -7.237 -6.466 1.00 91.12 94 ASP A N 1
ATOM 711 C CA . ASP A 1 94 ? 2.419 -7.290 -7.915 1.00 91.12 94 ASP A CA 1
ATOM 712 C C . ASP A 1 94 ? 3.182 -6.151 -8.633 1.00 91.12 94 ASP A C 1
ATOM 714 O O . ASP A 1 94 ? 3.954 -6.389 -9.563 1.00 91.12 94 ASP A O 1
ATOM 718 N N . LEU A 1 95 ? 3.032 -4.907 -8.158 1.00 88.62 95 LEU A N 1
ATOM 719 C CA . LEU A 1 95 ? 3.686 -3.723 -8.734 1.00 88.62 95 LEU A CA 1
ATOM 720 C C . LEU A 1 95 ? 5.221 -3.790 -8.665 1.00 88.62 95 LEU A C 1
ATOM 722 O O . LEU A 1 95 ? 5.908 -3.483 -9.640 1.00 88.62 95 LEU A O 1
ATOM 726 N N . LEU A 1 96 ? 5.769 -4.194 -7.520 1.00 87.44 96 LEU A N 1
ATOM 727 C CA . LEU A 1 96 ? 7.213 -4.332 -7.324 1.00 87.44 96 LEU A CA 1
ATOM 728 C C . LEU A 1 96 ? 7.797 -5.503 -8.126 1.00 87.44 96 LEU A C 1
ATOM 730 O O . LEU A 1 96 ? 8.966 -5.449 -8.516 1.00 87.44 96 LEU A O 1
ATOM 734 N N . GLY A 1 97 ? 6.997 -6.546 -8.362 1.00 86.50 97 GLY A N 1
ATOM 735 C CA . GLY A 1 97 ? 7.331 -7.671 -9.226 1.00 86.50 97 GLY A CA 1
ATOM 736 C C . GLY A 1 97 ? 7.502 -7.232 -10.678 1.00 86.50 97 GLY A C 1
ATOM 737 O O . GLY A 1 97 ? 8.538 -7.527 -11.280 1.00 86.50 97 GLY A O 1
ATOM 738 N N . GLU A 1 98 ? 6.563 -6.442 -11.206 1.00 83.75 98 GLU A N 1
ATOM 739 C CA . GLU A 1 98 ? 6.635 -5.890 -12.570 1.00 83.75 98 GLU A CA 1
ATOM 740 C C . GLU A 1 98 ? 7.905 -5.048 -12.793 1.00 83.75 98 GLU A C 1
ATOM 742 O O . GLU A 1 98 ? 8.569 -5.191 -13.821 1.00 83.75 98 GLU A O 1
ATOM 747 N N . ALA A 1 99 ? 8.316 -4.256 -11.795 1.00 73.06 99 ALA A N 1
ATOM 748 C CA . ALA A 1 99 ? 9.539 -3.444 -11.844 1.00 73.06 99 ALA A CA 1
ATOM 749 C C . ALA A 1 99 ? 10.852 -4.263 -11.810 1.00 73.06 99 ALA A C 1
ATOM 751 O O . ALA A 1 99 ? 11.923 -3.731 -12.101 1.00 73.06 99 ALA A O 1
ATOM 752 N N . SER A 1 100 ? 10.799 -5.549 -11.435 1.00 66.94 100 SER A N 1
ATOM 753 C CA . SER A 1 100 ? 11.982 -6.409 -11.253 1.00 66.94 100 SER A CA 1
ATOM 754 C C . SER A 1 100 ? 12.319 -7.309 -12.446 1.00 66.94 100 SER A C 1
ATOM 756 O O . SER A 1 100 ? 13.398 -7.902 -12.482 1.00 66.94 100 SER A O 1
ATOM 758 N N . THR A 1 101 ? 11.423 -7.427 -13.431 1.00 65.44 101 THR A N 1
ATOM 759 C CA . THR A 1 101 ? 11.615 -8.346 -14.562 1.00 65.44 101 THR A CA 1
ATOM 760 C C . THR A 1 101 ? 12.550 -7.746 -15.617 1.00 65.44 101 THR A C 1
ATOM 762 O O . THR A 1 101 ? 12.128 -7.135 -16.596 1.00 65.44 101 THR A O 1
ATOM 765 N N . THR A 1 102 ? 13.858 -7.932 -15.431 1.00 57.66 102 THR A N 1
ATOM 766 C CA . THR A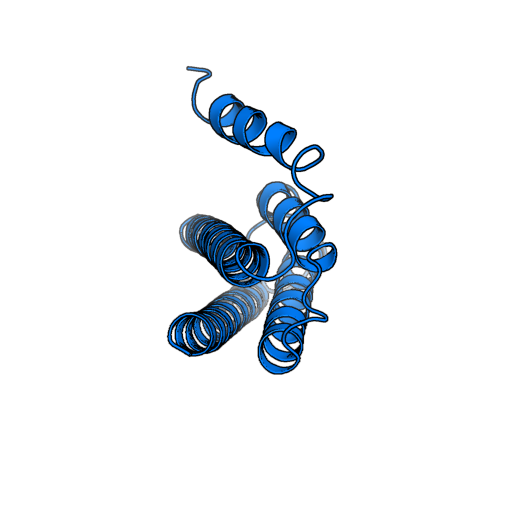 1 102 ? 14.919 -7.436 -16.325 1.00 57.66 102 THR A CA 1
ATOM 767 C C . THR A 1 102 ? 15.194 -8.399 -17.483 1.00 57.66 102 THR A C 1
ATOM 769 O O . THR A 1 102 ? 16.276 -8.968 -17.581 1.00 57.66 102 THR A O 1
ATOM 772 N N . THR A 1 103 ? 14.237 -8.613 -18.389 1.00 51.28 103 THR A N 1
ATOM 773 C CA . THR A 1 103 ? 14.532 -9.398 -19.605 1.00 51.28 103 THR A CA 1
ATOM 774 C C . THR A 1 103 ? 13.687 -8.979 -20.811 1.00 51.28 103 THR A C 1
ATOM 776 O O . THR A 1 103 ? 12.467 -9.120 -20.846 1.00 51.28 103 THR A O 1
ATOM 779 N N . GLY A 1 104 ? 14.365 -8.408 -21.808 1.00 56.25 104 GLY A N 1
ATOM 780 C CA . GLY A 1 104 ? 14.315 -8.855 -23.204 1.00 56.25 104 GLY A CA 1
ATOM 781 C C . GLY A 1 104 ? 13.157 -8.499 -24.145 1.00 56.25 104 GLY A C 1
ATOM 782 O O . GLY A 1 104 ? 13.442 -8.360 -25.328 1.00 56.25 104 GLY A O 1
ATOM 783 N N . ALA A 1 105 ? 11.893 -8.344 -23.731 1.00 50.44 105 ALA A N 1
ATOM 784 C CA . ALA A 1 105 ? 10.809 -8.232 -24.728 1.00 50.44 105 ALA A CA 1
ATOM 785 C C . ALA A 1 105 ? 9.657 -7.269 -24.371 1.00 50.44 105 ALA A C 1
ATOM 787 O O . ALA A 1 105 ? 9.123 -7.291 -23.268 1.00 50.44 105 ALA A O 1
ATOM 788 N N . ALA A 1 106 ? 9.273 -6.464 -25.375 1.00 56.59 106 ALA A N 1
ATOM 789 C CA . ALA A 1 106 ? 8.102 -5.582 -25.492 1.00 56.59 106 ALA A CA 1
ATOM 790 C C . ALA A 1 106 ? 7.913 -4.510 -24.395 1.00 56.59 106 ALA A C 1
ATOM 792 O O . ALA A 1 106 ? 7.045 -4.620 -23.527 1.00 56.59 106 ALA A O 1
ATOM 793 N N . THR A 1 107 ? 8.651 -3.399 -24.517 1.00 70.12 107 THR A N 1
ATOM 794 C CA . THR A 1 107 ? 8.512 -2.184 -23.684 1.00 70.12 107 THR A CA 1
ATOM 795 C C . THR A 1 107 ? 7.060 -1.714 -23.530 1.00 70.12 107 THR A C 1
ATOM 797 O O . THR A 1 107 ? 6.654 -1.356 -22.429 1.00 70.12 107 THR A O 1
ATOM 800 N N . LEU A 1 108 ? 6.243 -1.794 -24.587 1.00 75.19 108 LEU A N 1
ATOM 801 C CA . LEU A 1 108 ? 4.830 -1.397 -24.549 1.00 75.19 108 LEU A CA 1
ATOM 802 C C . LEU A 1 108 ? 3.948 -2.346 -23.719 1.00 75.19 108 LEU A C 1
ATOM 804 O O . LEU A 1 108 ? 3.060 -1.896 -22.996 1.00 75.19 108 LEU A O 1
ATOM 808 N N . THR A 1 109 ? 4.172 -3.660 -23.803 1.00 81.06 109 THR A N 1
ATOM 809 C CA . THR A 1 109 ? 3.427 -4.644 -22.998 1.00 81.06 109 THR A CA 1
ATOM 810 C C . THR A 1 109 ? 3.788 -4.505 -21.522 1.00 81.06 109 THR A C 1
ATOM 812 O O . THR A 1 109 ? 2.891 -4.539 -20.680 1.00 81.06 109 THR A O 1
ATOM 815 N N . ARG A 1 110 ? 5.068 -4.250 -21.217 1.00 77.19 110 ARG A N 1
ATOM 816 C CA . ARG A 1 110 ? 5.538 -3.966 -19.854 1.00 77.19 110 ARG A CA 1
ATOM 817 C C . ARG A 1 110 ? 4.944 -2.669 -19.306 1.00 77.19 110 ARG A C 1
ATOM 819 O O . ARG A 1 110 ? 4.380 -2.686 -18.220 1.00 77.19 110 ARG A O 1
ATOM 826 N N . ALA A 1 111 ? 4.968 -1.581 -20.076 1.00 79.06 111 ALA A N 1
ATOM 827 C CA . ALA A 1 111 ? 4.358 -0.314 -19.666 1.00 79.06 111 ALA A CA 1
ATOM 828 C C . ALA A 1 111 ? 2.855 -0.471 -19.358 1.00 79.06 111 ALA A C 1
ATOM 830 O O . ALA A 1 111 ? 2.354 0.065 -18.374 1.00 79.06 111 ALA A O 1
ATOM 831 N N . ARG A 1 112 ? 2.129 -1.279 -20.146 1.00 84.62 112 ARG A N 1
ATOM 832 C CA . ARG A 1 112 ? 0.716 -1.601 -19.878 1.00 84.62 112 ARG A CA 1
ATOM 833 C C . ARG A 1 112 ? 0.524 -2.471 -18.635 1.00 84.62 112 ARG A C 1
ATOM 835 O O . ARG A 1 112 ? -0.429 -2.249 -17.890 1.00 84.62 112 ARG A O 1
ATOM 842 N N . ALA A 1 113 ? 1.370 -3.477 -18.422 1.00 86.06 113 ALA A N 1
ATOM 843 C CA . ALA A 1 113 ? 1.316 -4.322 -17.228 1.00 86.06 113 ALA A CA 1
ATOM 844 C C . ALA A 1 113 ? 1.566 -3.493 -15.963 1.00 86.06 113 ALA A C 1
ATOM 846 O O . ALA A 1 113 ? 0.747 -3.513 -15.045 1.00 86.06 113 ALA A O 1
ATOM 847 N N . GLN A 1 114 ? 2.601 -2.658 -15.989 1.00 84.19 114 GLN A N 1
ATOM 848 C CA . GLN A 1 114 ? 2.920 -1.725 -14.921 1.00 84.19 114 GLN A CA 1
ATOM 849 C C . GLN A 1 114 ? 1.804 -0.706 -14.681 1.00 84.19 114 GLN A C 1
ATOM 851 O O . GLN A 1 114 ? 1.397 -0.516 -13.540 1.00 84.19 114 GLN A O 1
ATOM 856 N N . GLY A 1 115 ? 1.241 -0.108 -15.736 1.00 86.81 115 GLY A N 1
ATOM 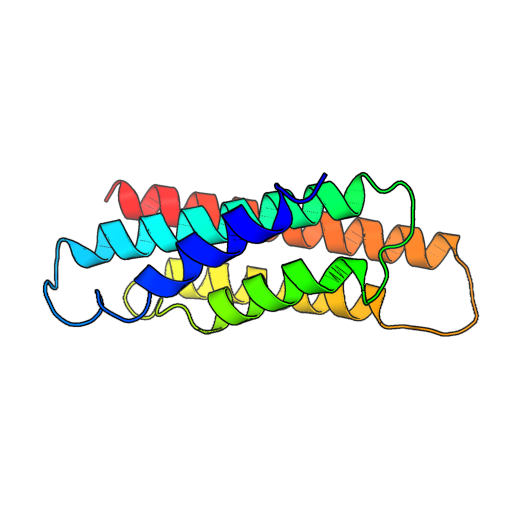857 C CA . GLY A 1 115 ? 0.098 0.798 -15.611 1.00 86.81 115 GLY A CA 1
ATOM 858 C C . GLY A 1 115 ? -1.098 0.132 -14.924 1.00 86.81 115 GLY A C 1
ATOM 859 O O . GLY A 1 115 ? -1.704 0.718 -14.031 1.00 86.81 115 GLY A O 1
ATOM 860 N N . ARG A 1 116 ? -1.403 -1.131 -15.256 1.00 89.88 116 ARG A N 1
ATOM 861 C CA . ARG A 1 116 ? -2.450 -1.902 -14.560 1.00 89.88 116 ARG A CA 1
ATOM 862 C C . ARG A 1 116 ? -2.099 -2.179 -13.099 1.00 89.88 116 ARG A C 1
ATOM 864 O O . ARG A 1 116 ? -2.981 -2.070 -12.251 1.00 89.88 116 ARG A O 1
ATOM 871 N N . ALA A 1 117 ? -0.845 -2.510 -12.800 1.00 90.44 117 ALA A N 1
ATOM 872 C CA . ALA A 1 117 ? -0.391 -2.758 -11.434 1.00 90.44 117 ALA A CA 1
ATOM 873 C C . ALA A 1 117 ? -0.461 -1.488 -10.565 1.00 90.44 117 ALA A C 1
ATOM 875 O O . ALA A 1 117 ? -0.964 -1.541 -9.444 1.00 90.44 117 ALA A O 1
ATOM 876 N N . VAL A 1 118 ? -0.062 -0.334 -11.111 1.00 90.56 118 VAL A N 1
ATOM 877 C CA . VAL A 1 118 ? -0.201 0.987 -10.474 1.00 90.56 118 VAL A CA 1
ATOM 878 C C . VAL A 1 118 ? -1.666 1.273 -10.146 1.00 90.56 118 VAL A C 1
ATOM 880 O O . VAL A 1 118 ? -1.996 1.564 -8.997 1.00 90.56 118 VAL A O 1
ATOM 883 N N . GLN A 1 119 ? -2.563 1.135 -11.126 1.00 92.06 119 GLN A N 1
ATOM 884 C CA . GLN A 1 119 ? -3.994 1.382 -10.923 1.00 92.06 119 GLN A CA 1
ATOM 885 C C . GLN A 1 119 ? -4.603 0.422 -9.891 1.00 92.06 119 GLN A C 1
ATOM 887 O O . GLN A 1 119 ? -5.380 0.843 -9.035 1.00 92.06 119 GLN A O 1
ATOM 892 N N . ALA A 1 120 ? -4.214 -0.856 -9.916 1.00 93.94 120 ALA A N 1
ATOM 893 C CA . ALA A 1 120 ? -4.668 -1.841 -8.940 1.00 93.94 120 ALA A CA 1
ATOM 894 C C . ALA A 1 120 ? -4.197 -1.510 -7.513 1.00 93.94 120 ALA A C 1
ATOM 896 O O . ALA A 1 120 ? -4.982 -1.626 -6.572 1.00 93.94 120 ALA A O 1
ATOM 897 N N . ALA A 1 121 ? -2.948 -1.065 -7.347 1.00 91.88 121 ALA A N 1
ATOM 898 C CA . ALA A 1 121 ? -2.417 -0.650 -6.052 1.00 91.88 121 ALA A CA 1
ATOM 899 C C . ALA A 1 121 ? -3.118 0.612 -5.522 1.00 91.88 121 ALA A C 1
ATOM 901 O O . ALA A 1 121 ? -3.537 0.638 -4.365 1.00 91.88 121 ALA A O 1
ATOM 902 N N . LEU A 1 122 ? -3.336 1.624 -6.369 1.00 93.06 122 LEU A N 1
ATOM 903 C CA . LEU A 1 122 ? -4.073 2.838 -5.994 1.00 93.06 122 LEU A CA 1
ATOM 904 C C . LEU A 1 122 ? -5.530 2.541 -5.608 1.00 93.06 122 LEU A C 1
ATOM 906 O O . LEU A 1 122 ? -6.036 3.090 -4.623 1.00 93.06 122 LEU A O 1
ATOM 910 N N . ALA A 1 123 ? -6.197 1.645 -6.338 1.00 94.69 123 ALA A N 1
ATOM 911 C CA . ALA A 1 123 ? -7.552 1.207 -6.014 1.00 94.69 123 ALA A CA 1
ATOM 912 C C . ALA A 1 123 ? -7.608 0.494 -4.652 1.00 94.69 123 ALA A C 1
ATOM 914 O O . ALA A 1 123 ? -8.466 0.819 -3.827 1.00 94.69 123 ALA A O 1
ATOM 915 N N . ALA A 1 124 ? -6.666 -0.415 -4.377 1.00 94.44 124 ALA A N 1
ATOM 916 C CA . ALA A 1 124 ? -6.583 -1.107 -3.090 1.00 94.44 124 ALA A CA 1
ATOM 917 C C . ALA A 1 124 ? -6.323 -0.136 -1.928 1.00 94.44 124 ALA A C 1
ATOM 919 O O . ALA A 1 124 ? -6.970 -0.229 -0.885 1.00 94.44 124 ALA A O 1
ATOM 920 N N . ILE A 1 125 ? -5.441 0.852 -2.116 1.00 93.44 125 ILE A N 1
ATOM 921 C CA . ILE A 1 125 ? -5.176 1.884 -1.102 1.00 93.44 125 ILE A CA 1
ATOM 922 C C . ILE A 1 125 ? -6.429 2.712 -0.826 1.00 93.44 125 ILE A C 1
ATOM 924 O O . ILE A 1 125 ? -6.763 2.951 0.333 1.00 93.44 125 ILE A O 1
ATOM 928 N N . THR A 1 126 ? -7.154 3.108 -1.873 1.00 94.69 126 THR A N 1
ATOM 929 C CA . THR A 1 126 ? -8.404 3.870 -1.739 1.00 94.69 126 THR A CA 1
ATOM 930 C C . THR A 1 126 ? -9.452 3.069 -0.960 1.00 94.69 126 THR A C 1
ATOM 932 O O . THR A 1 126 ? -10.094 3.599 -0.051 1.00 94.69 126 THR A O 1
ATOM 935 N N . ALA A 1 127 ? -9.585 1.771 -1.250 1.00 94.38 127 ALA A N 1
ATOM 936 C CA . ALA A 1 127 ? -10.477 0.878 -0.516 1.00 94.38 127 ALA A CA 1
ATOM 937 C C . ALA A 1 127 ? -10.066 0.742 0.963 1.00 94.38 127 ALA A C 1
ATOM 939 O O . ALA A 1 127 ? -10.910 0.868 1.853 1.00 94.38 127 ALA A O 1
ATOM 940 N N . ALA A 1 128 ? -8.773 0.562 1.246 1.00 91.25 128 ALA A N 1
ATOM 941 C CA . ALA A 1 128 ? -8.260 0.484 2.613 1.00 91.25 128 ALA A CA 1
ATOM 942 C C . ALA A 1 128 ? -8.477 1.788 3.394 1.00 91.25 128 ALA A C 1
ATOM 944 O O . ALA A 1 128 ? -8.953 1.758 4.531 1.00 91.25 128 ALA A O 1
ATOM 945 N N . GLN A 1 129 ? -8.223 2.943 2.774 1.00 92.69 129 GLN A N 1
ATOM 946 C CA . GLN A 1 129 ? -8.512 4.252 3.362 1.00 92.69 129 GLN A CA 1
ATOM 947 C C . GLN A 1 129 ? -10.005 4.418 3.673 1.00 92.69 129 GLN A C 1
ATOM 949 O O . GLN A 1 129 ? -10.350 4.927 4.741 1.00 92.69 129 GLN A O 1
ATOM 954 N N . ALA A 1 130 ? -10.899 3.955 2.792 1.00 93.69 130 ALA A N 1
ATOM 955 C CA . ALA A 1 130 ? -12.339 3.995 3.033 1.00 93.69 130 ALA A CA 1
ATOM 956 C C . ALA A 1 130 ? -12.734 3.150 4.256 1.00 93.69 130 ALA A C 1
ATOM 958 O O . ALA A 1 130 ? -13.448 3.645 5.134 1.00 93.69 130 ALA A O 1
ATOM 959 N N . VAL A 1 131 ? -12.211 1.924 4.374 1.00 93.19 131 VAL A N 1
ATOM 960 C CA . VAL A 1 131 ? -12.436 1.050 5.541 1.00 93.19 131 VAL A CA 1
ATOM 961 C C . VAL A 1 131 ? -11.941 1.711 6.828 1.00 93.19 131 VAL A C 1
ATOM 963 O O . VAL A 1 131 ? -12.696 1.825 7.793 1.00 93.19 131 VAL A O 1
ATOM 966 N N . ILE A 1 132 ? -10.709 2.220 6.832 1.00 89.94 132 ILE A N 1
ATOM 967 C CA . ILE A 1 132 ? -10.114 2.888 7.998 1.00 89.94 132 ILE A CA 1
ATOM 968 C C . ILE A 1 132 ? -10.908 4.139 8.381 1.00 89.94 132 ILE A C 1
ATOM 970 O O . ILE A 1 132 ? -11.172 4.372 9.559 1.00 89.94 132 ILE A O 1
ATOM 974 N N . SER A 1 133 ? -11.346 4.934 7.400 1.00 91.25 133 SER A N 1
ATOM 975 C CA . SER A 1 133 ? -12.157 6.127 7.654 1.00 91.25 133 SER A CA 1
ATOM 976 C C . SER A 1 133 ? -13.496 5.792 8.316 1.00 91.25 133 SER A C 1
ATOM 978 O O . SER A 1 133 ? -13.950 6.539 9.181 1.00 91.25 133 SER A O 1
ATOM 980 N N . ARG A 1 134 ? -14.100 4.651 7.955 1.00 91.12 134 ARG A N 1
ATOM 981 C CA . ARG A 1 134 ? -15.337 4.155 8.561 1.00 91.12 134 ARG A CA 1
ATOM 982 C C . ARG A 1 134 ? -15.101 3.705 9.999 1.00 91.12 134 ARG A C 1
ATOM 984 O O . ARG A 1 134 ? -15.859 4.111 10.871 1.00 91.12 134 ARG A O 1
ATOM 991 N N . LEU A 1 135 ? -14.036 2.941 10.245 1.00 87.44 135 LEU A N 1
ATOM 992 C CA . LEU A 1 135 ? -13.664 2.472 11.585 1.00 87.44 135 LEU A CA 1
ATOM 993 C C . LEU A 1 135 ? -13.345 3.628 12.540 1.00 87.44 135 LEU A C 1
ATOM 995 O O . LEU A 1 135 ? -13.705 3.578 13.706 1.00 87.44 135 LEU A O 1
ATOM 999 N N . ARG A 1 136 ? -12.729 4.710 12.048 1.00 84.50 136 ARG A N 1
ATOM 1000 C CA . ARG A 1 136 ? -12.442 5.907 12.860 1.00 84.50 136 ARG A CA 1
ATOM 1001 C C . ARG A 1 136 ? -13.687 6.692 13.286 1.00 84.50 136 ARG A C 1
ATOM 1003 O O . ARG A 1 136 ? -13.588 7.494 14.212 1.00 84.50 136 ARG A O 1
ATOM 1010 N N . ARG A 1 137 ? -14.808 6.533 12.575 1.00 85.94 137 ARG A N 1
ATOM 1011 C CA . ARG A 1 137 ? -16.086 7.212 12.863 1.00 85.94 137 ARG A CA 1
ATOM 1012 C C . ARG A 1 137 ? -17.000 6.406 13.788 1.00 85.94 137 ARG A C 1
ATOM 1014 O O . ARG A 1 137 ? -18.001 6.960 14.232 1.00 85.94 137 ARG A O 1
ATOM 1021 N N . GLN A 1 138 ? -16.687 5.131 14.009 1.00 79.06 138 GLN A N 1
ATOM 1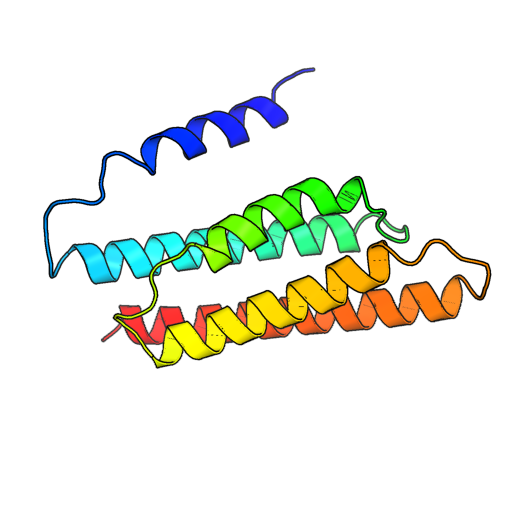022 C CA . GLN A 1 138 ? -17.348 4.282 14.999 1.00 79.06 138 GLN A CA 1
ATOM 1023 C C . GLN A 1 138 ? -16.815 4.600 16.406 1.00 79.06 138 GLN A C 1
ATOM 1025 O O . GLN A 1 138 ? -17.605 4.406 17.349 1.00 79.06 138 GLN A O 1
#

Organism: NCBI:txid1954

Sequence (138 aa):
MLSAAVAIGIAVTGWKLARRWRRIDNHRADLTELAQLLRSIQVQIQLLADADTVATIADCQALRILKYELTGADVSFAPAAAGAVTDVIRRLDDLLGEASTTTGAATLTRARAQGRAVQAALAAITAAQAVISRLRRQ

Foldseek 3Di:
DPPPPVVVVVVPVVPPPPPDDDVPVVVLVLLVVLLVLLVQLLVLLVVQVPPPALAALVSCPSNVVSLVVLVVRPPVVPVLLVVLSVQLSVLSVQLSVLNHPPDDDDRPVSNVSNVVSSVSNNVSSVSSSVSSVVVSVD